Protein AF-A0A0K6GGF5-F1 (afdb_monomer)

Foldseek 3Di:
DFDWDDDPPKDFDDDKDFFAFQDPVNLLVVLVVCCVVPVPDDSVVSSVQFDRTFMKTQWIADPDPGDIAGAPQPQDPPDPPDRDQSQKDKDKGWDFPCPVPVVDDGDTDIFIFIFGFHIKTFTFRQADPVVPRHHTDTDITTGTDTDPPFGDDPVVDDTDDDPDDDDDD

Sequence (169 aa):
MNNWFIDPDTILRFPLLRGFPLNDCVRRRIASYFHTNFLNWTFHAWLNYIPEHAECWGKLRVPDGGDCIRSAAVVDHLSPYGKRDSSFVRYTLQKDANENHQNLKPRMVDEFGYGRFNFVIALSLPPSITFNIEEPELHILGHITEAKGTEGDAANDCLVYSIRPLGYP

Structure (mmCIF, N/CA/C/O backbone):
data_AF-A0A0K6GGF5-F1
#
_entry.id   AF-A0A0K6GGF5-F1
#
loop_
_atom_site.group_PDB
_atom_site.id
_atom_site.type_symbol
_atom_site.label_atom_id
_atom_site.label_alt_id
_atom_site.label_comp_id
_atom_site.label_asym_id
_atom_site.label_entity_id
_atom_site.label_seq_id
_atom_site.pdbx_PDB_ins_code
_atom_site.Cartn_x
_atom_site.Cartn_y
_atom_site.Cartn_z
_atom_site.occupancy
_atom_site.B_iso_or_equiv
_atom_site.auth_seq_id
_atom_site.auth_comp_id
_atom_site.auth_asym_id
_atom_site.auth_atom_id
_atom_site.pdbx_PDB_model_num
ATOM 1 N N . MET A 1 1 ? 9.214 10.191 5.907 1.00 29.64 1 MET A N 1
ATOM 2 C CA . MET A 1 1 ? 7.757 9.935 5.874 1.00 29.64 1 MET A CA 1
ATOM 3 C C . MET A 1 1 ? 7.464 9.074 4.656 1.00 29.64 1 MET A C 1
ATOM 5 O O . MET A 1 1 ? 8.100 9.296 3.640 1.00 29.64 1 MET A O 1
ATOM 9 N N . ASN A 1 2 ? 6.620 8.043 4.760 1.00 33.50 2 ASN A N 1
ATOM 10 C CA . ASN A 1 2 ? 6.366 7.114 3.648 1.00 33.50 2 ASN A CA 1
ATOM 11 C C . ASN A 1 2 ? 4.995 7.416 3.034 1.00 33.50 2 ASN A C 1
ATOM 13 O O . ASN A 1 2 ? 3.996 7.346 3.746 1.00 33.50 2 ASN A O 1
ATOM 17 N N . ASN A 1 3 ? 4.965 7.715 1.736 1.00 40.12 3 ASN A N 1
ATOM 18 C CA . ASN A 1 3 ? 3.783 8.229 1.047 1.00 40.12 3 ASN A CA 1
ATOM 19 C C . ASN A 1 3 ? 3.076 7.124 0.266 1.00 40.12 3 ASN A C 1
ATOM 21 O O . ASN A 1 3 ? 3.713 6.386 -0.484 1.00 40.12 3 ASN A O 1
ATOM 25 N N . TRP A 1 4 ? 1.763 7.029 0.456 1.00 45.25 4 TRP A N 1
ATOM 26 C CA . TRP A 1 4 ? 0.883 6.075 -0.208 1.00 45.25 4 TRP A CA 1
ATOM 27 C C . T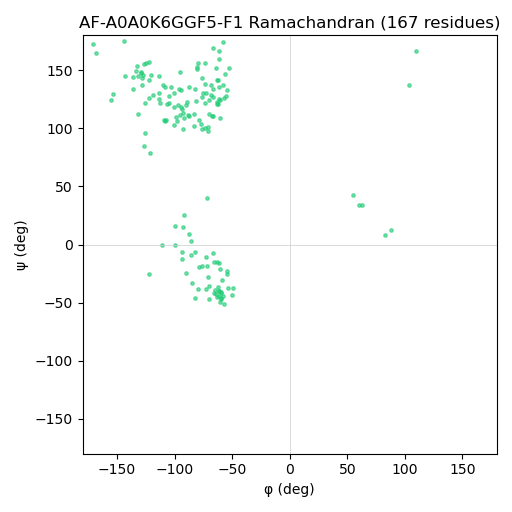RP A 1 4 ? -0.321 6.852 -0.733 1.00 45.25 4 TRP A C 1
ATOM 29 O O . TRP A 1 4 ? -1.097 7.370 0.064 1.00 45.25 4 TRP A O 1
ATOM 39 N N . PHE A 1 5 ? -0.456 6.970 -2.050 1.00 47.69 5 PHE A N 1
ATOM 40 C CA . PHE A 1 5 ? -1.643 7.544 -2.681 1.00 47.69 5 PHE A CA 1
ATOM 41 C C . PHE A 1 5 ? -1.792 6.956 -4.082 1.00 47.69 5 PHE A C 1
ATOM 43 O O . PHE A 1 5 ? -0.822 6.934 -4.842 1.00 47.69 5 PHE A O 1
ATOM 50 N N . ILE A 1 6 ? -2.981 6.450 -4.404 1.00 53.97 6 ILE A N 1
ATOM 51 C CA . ILE A 1 6 ? -3.374 6.069 -5.759 1.00 53.97 6 ILE A CA 1
ATOM 52 C C . ILE A 1 6 ? -4.798 6.592 -5.979 1.00 53.97 6 ILE A C 1
ATOM 54 O O . ILE A 1 6 ? -5.651 6.469 -5.105 1.00 53.97 6 ILE A O 1
ATOM 58 N N . ASP A 1 7 ? -5.004 7.216 -7.134 1.00 56.72 7 ASP A N 1
ATOM 59 C CA . ASP A 1 7 ? -6.264 7.798 -7.598 1.00 56.72 7 ASP A CA 1
ATOM 60 C C . ASP A 1 7 ? -7.364 6.714 -7.730 1.00 56.72 7 ASP A C 1
ATOM 62 O O . ASP A 1 7 ? -7.054 5.635 -8.251 1.00 56.72 7 ASP A O 1
ATOM 66 N N . PRO A 1 8 ? -8.617 6.944 -7.279 1.00 55.88 8 PRO A N 1
ATOM 67 C CA . PRO A 1 8 ? -9.726 5.992 -7.438 1.00 55.88 8 PRO A CA 1
ATOM 68 C C . PRO A 1 8 ? -9.977 5.541 -8.888 1.00 55.88 8 PRO A C 1
ATOM 70 O O . PRO A 1 8 ? -10.433 4.417 -9.092 1.00 55.88 8 PRO A O 1
ATOM 73 N N . ASP A 1 9 ? -9.611 6.344 -9.890 1.00 66.06 9 ASP A N 1
ATOM 74 C CA . ASP A 1 9 ? -9.781 6.013 -11.314 1.00 66.06 9 ASP A CA 1
ATOM 75 C C . ASP A 1 9 ? -8.601 5.219 -11.902 1.00 66.06 9 ASP A C 1
ATOM 77 O O . ASP A 1 9 ? -8.484 4.983 -13.112 1.00 66.06 9 ASP A O 1
ATOM 81 N N . THR A 1 10 ? -7.691 4.778 -11.042 1.00 73.94 10 THR A N 1
ATOM 82 C CA . THR A 1 10 ? -6.510 4.043 -11.459 1.00 73.94 10 THR A CA 1
ATOM 83 C C . THR A 1 10 ? -6.841 2.659 -12.005 1.00 73.94 10 THR A C 1
ATOM 85 O O . THR A 1 10 ? -7.439 1.811 -11.344 1.00 73.94 10 THR A O 1
ATOM 88 N N . ILE A 1 11 ? -6.320 2.361 -13.197 1.00 81.38 11 ILE A N 1
ATOM 89 C CA . ILE A 1 11 ? -6.528 1.072 -13.857 1.00 81.38 11 ILE A CA 1
ATOM 90 C C . ILE A 1 11 ? -5.351 0.138 -13.557 1.00 81.38 11 ILE A C 1
ATOM 92 O O . ILE A 1 11 ? -4.239 0.321 -14.065 1.00 81.38 11 ILE A O 1
ATOM 96 N N . LEU A 1 12 ? -5.605 -0.919 -12.784 1.00 84.94 12 LEU A N 1
ATOM 97 C CA . LEU A 1 12 ? -4.630 -1.977 -12.513 1.00 84.94 12 LEU A CA 1
ATOM 98 C C . LEU A 1 12 ? -4.430 -2.881 -13.739 1.00 84.94 12 LEU A C 1
ATOM 100 O O . LEU A 1 12 ? -5.371 -3.224 -14.459 1.00 84.94 12 LEU A O 1
ATOM 104 N N . ARG A 1 13 ? -3.176 -3.254 -14.021 1.00 84.31 13 ARG A N 1
ATOM 105 C CA . ARG A 1 13 ? -2.804 -4.038 -15.210 1.00 84.31 13 ARG A CA 1
ATOM 106 C C . ARG A 1 13 ? -1.861 -5.185 -14.851 1.00 84.31 13 ARG A C 1
ATOM 108 O O . ARG A 1 13 ? -1.033 -5.079 -13.951 1.00 84.31 13 ARG A O 1
ATOM 115 N N . PHE A 1 14 ? -1.952 -6.274 -15.618 1.00 83.00 14 PHE A N 1
ATOM 116 C CA . PHE A 1 14 ? -1.097 -7.452 -15.456 1.00 83.00 14 PHE A CA 1
ATOM 117 C C . PHE A 1 14 ? 0.408 -7.124 -15.550 1.00 83.00 14 PHE A C 1
ATOM 119 O O . PHE A 1 14 ? 0.815 -6.291 -16.377 1.00 83.00 14 PHE A O 1
ATOM 126 N N . PRO A 1 15 ? 1.260 -7.846 -14.801 1.00 85.81 15 PRO A N 1
ATOM 127 C CA . PRO A 1 15 ? 0.964 -9.093 -14.085 1.00 85.81 15 PRO A CA 1
ATOM 128 C C . PRO A 1 15 ? 0.252 -8.886 -12.740 1.00 85.81 15 PRO A C 1
ATOM 130 O O . PRO A 1 15 ? 0.423 -7.858 -12.093 1.00 85.81 15 PRO A O 1
ATOM 133 N N . LEU A 1 16 ? -0.544 -9.885 -12.356 1.00 87.69 16 LEU A N 1
ATOM 134 C CA . LEU A 1 16 ? -1.263 -9.972 -11.086 1.00 87.69 16 LEU A CA 1
ATOM 135 C C . LEU A 1 16 ? -0.761 -11.209 -10.340 1.00 87.69 16 LEU A C 1
ATOM 137 O O . LEU A 1 16 ? -0.778 -12.312 -10.888 1.00 87.69 16 LEU A O 1
ATOM 141 N N . LEU A 1 17 ? -0.375 -11.023 -9.083 1.00 86.75 17 LEU A N 1
ATOM 142 C CA . LEU A 1 17 ? -0.134 -12.090 -8.123 1.00 86.75 17 LEU A CA 1
ATOM 143 C C . LEU A 1 17 ? -1.274 -12.088 -7.104 1.00 86.75 17 LEU A C 1
ATOM 145 O O . LEU A 1 17 ? -1.371 -11.195 -6.261 1.00 86.75 17 LEU A O 1
ATOM 149 N N . ARG A 1 18 ? -2.151 -13.090 -7.200 1.00 86.88 18 ARG A N 1
ATOM 150 C CA . ARG A 1 18 ? -3.218 -13.315 -6.217 1.00 86.88 18 ARG A CA 1
ATOM 151 C C . ARG A 1 18 ? -2.636 -13.939 -4.953 1.00 86.88 18 ARG A C 1
ATOM 153 O O . ARG A 1 18 ? -1.747 -14.780 -5.048 1.00 86.88 18 ARG A O 1
ATOM 160 N N . GLY A 1 19 ? -3.160 -13.551 -3.792 1.00 86.31 19 GLY A N 1
ATOM 161 C CA . GLY A 1 19 ? -2.707 -14.089 -2.507 1.00 86.31 19 GLY A CA 1
ATOM 162 C C . GLY A 1 19 ? -1.244 -13.761 -2.204 1.00 86.31 19 GLY A C 1
ATOM 163 O O . GLY A 1 19 ? -0.536 -14.579 -1.628 1.00 86.31 19 GLY A O 1
ATOM 164 N N . PHE A 1 20 ? -0.768 -12.588 -2.625 1.00 87.12 20 PHE A N 1
ATOM 165 C CA . PHE A 1 20 ? 0.570 -12.116 -2.303 1.00 87.12 20 PHE A CA 1
ATOM 166 C C . PHE A 1 20 ? 0.701 -11.946 -0.779 1.00 87.12 20 PHE A C 1
ATOM 168 O O . PHE A 1 20 ? -0.075 -11.183 -0.194 1.00 87.12 20 PHE A O 1
ATOM 175 N N . PRO A 1 21 ? 1.653 -12.640 -0.126 1.00 88.12 21 PRO A N 1
ATOM 176 C CA . PRO A 1 21 ? 1.820 -12.556 1.316 1.00 88.12 21 PRO A CA 1
ATOM 177 C C . PRO A 1 21 ? 2.373 -11.185 1.703 1.00 88.12 21 PRO A C 1
ATOM 179 O O . PRO A 1 21 ? 3.435 -10.752 1.245 1.00 88.12 21 PRO A O 1
ATOM 182 N N . LEU A 1 22 ? 1.658 -10.500 2.586 1.00 86.31 22 LEU A N 1
ATOM 183 C CA . LEU A 1 22 ? 2.085 -9.239 3.162 1.00 86.31 22 LEU A CA 1
ATOM 184 C C . LEU A 1 22 ? 3.015 -9.528 4.336 1.00 86.31 22 LEU A C 1
ATOM 186 O O . LEU A 1 22 ? 2.577 -9.856 5.437 1.00 86.31 22 LEU A O 1
ATOM 190 N N . ASN A 1 23 ? 4.321 -9.385 4.106 1.00 85.88 23 ASN A N 1
ATOM 191 C CA . ASN A 1 23 ? 5.292 -9.493 5.191 1.00 85.88 23 ASN A CA 1
ATOM 192 C C . ASN A 1 23 ? 5.066 -8.409 6.266 1.00 85.88 23 ASN A C 1
ATOM 194 O O . ASN A 1 23 ? 4.481 -7.353 6.004 1.00 85.88 23 ASN A O 1
ATOM 198 N N . ASP A 1 24 ? 5.592 -8.645 7.468 1.00 84.50 24 ASP A N 1
ATOM 199 C CA . ASP A 1 24 ? 5.427 -7.749 8.618 1.00 84.50 24 ASP A CA 1
ATOM 200 C C . ASP A 1 24 ? 5.846 -6.305 8.334 1.00 84.50 24 ASP A C 1
ATOM 202 O O . ASP A 1 24 ? 5.199 -5.361 8.788 1.00 84.50 24 ASP A O 1
ATOM 206 N N . CYS A 1 25 ? 6.915 -6.104 7.561 1.00 84.31 25 CYS A N 1
ATOM 207 C CA . CYS A 1 25 ? 7.387 -4.770 7.201 1.00 84.31 25 CYS A CA 1
ATOM 208 C C . CYS A 1 25 ? 6.355 -4.013 6.354 1.00 84.31 25 CYS A C 1
ATOM 210 O O . CYS A 1 25 ? 6.127 -2.824 6.580 1.00 84.31 25 CYS A O 1
ATOM 212 N N . VAL A 1 26 ? 5.725 -4.687 5.391 1.00 84.25 26 VAL A N 1
ATOM 213 C CA . VAL A 1 26 ? 4.672 -4.118 4.544 1.00 84.25 26 VAL A CA 1
ATOM 214 C C . VAL A 1 26 ? 3.402 -3.891 5.361 1.00 84.25 26 VAL A C 1
ATOM 216 O O . VAL A 1 26 ? 2.877 -2.781 5.337 1.00 84.25 26 VAL A O 1
ATOM 219 N N . ARG A 1 27 ? 2.960 -4.872 6.160 1.00 89.50 27 ARG A N 1
ATOM 220 C CA . ARG A 1 27 ? 1.775 -4.733 7.026 1.00 89.50 27 ARG A CA 1
ATOM 221 C C . ARG A 1 27 ? 1.902 -3.572 8.003 1.00 89.50 27 ARG A C 1
ATOM 223 O O . ARG A 1 27 ? 0.977 -2.780 8.124 1.00 89.50 27 ARG A O 1
ATOM 230 N N . ARG A 1 28 ? 3.062 -3.410 8.648 1.00 87.19 28 ARG A N 1
ATOM 231 C CA . ARG A 1 28 ? 3.326 -2.266 9.537 1.00 87.19 28 ARG A CA 1
ATOM 232 C C 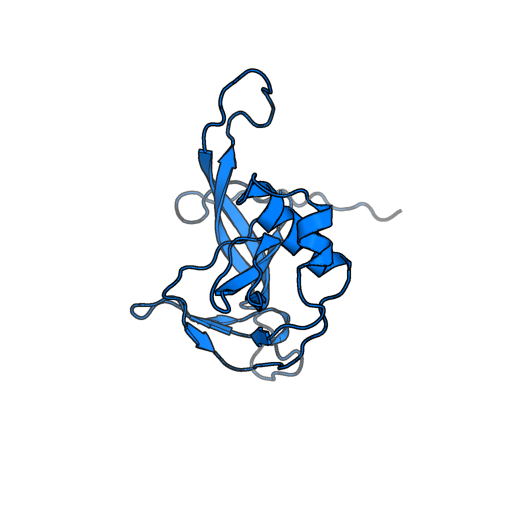. ARG A 1 28 ? 3.248 -0.940 8.791 1.00 87.19 28 ARG A C 1
ATOM 234 O O . ARG A 1 28 ? 2.687 0.006 9.322 1.00 87.19 28 ARG A O 1
ATOM 241 N N . ARG A 1 29 ? 3.755 -0.856 7.557 1.00 85.06 29 ARG A N 1
ATOM 242 C CA . ARG A 1 29 ? 3.637 0.374 6.755 1.00 85.06 29 ARG A CA 1
ATOM 243 C C . ARG A 1 29 ? 2.190 0.688 6.381 1.00 85.06 29 ARG A C 1
ATOM 245 O O . ARG A 1 29 ? 1.801 1.847 6.469 1.00 85.06 29 ARG A O 1
ATOM 252 N N . ILE A 1 30 ? 1.410 -0.325 6.006 1.00 88.06 30 ILE A N 1
ATOM 253 C CA . ILE A 1 30 ? -0.024 -0.180 5.724 1.00 88.06 30 ILE A CA 1
ATOM 254 C C . ILE A 1 30 ? -0.762 0.265 6.997 1.00 88.06 30 ILE A C 1
ATOM 256 O O . ILE A 1 30 ? -1.527 1.221 6.962 1.00 88.06 30 ILE A O 1
ATOM 260 N N . ALA A 1 31 ? -0.467 -0.345 8.148 1.00 89.62 31 ALA A N 1
ATOM 261 C CA . ALA A 1 31 ? -1.043 0.048 9.434 1.00 89.62 31 ALA A CA 1
ATOM 262 C C . ALA A 1 31 ? -0.692 1.492 9.815 1.00 89.62 31 ALA A C 1
ATOM 264 O O . ALA A 1 31 ? -1.550 2.220 10.305 1.00 89.62 31 ALA A O 1
ATOM 265 N N . SER A 1 32 ? 0.546 1.932 9.561 1.00 84.75 32 SER A N 1
ATOM 266 C CA . SER A 1 32 ? 0.936 3.333 9.746 1.00 84.75 32 SER A CA 1
ATOM 267 C C . SER A 1 32 ? 0.127 4.264 8.847 1.00 84.75 32 SER A C 1
ATOM 269 O O . SER A 1 32 ? -0.361 5.275 9.335 1.00 84.75 32 SER A O 1
ATOM 271 N N . TYR A 1 33 ? -0.058 3.910 7.571 1.00 85.44 33 TYR A N 1
ATOM 272 C CA . TYR A 1 33 ? -0.889 4.686 6.650 1.00 85.44 33 TYR A CA 1
ATOM 273 C C . TYR A 1 33 ? -2.320 4.841 7.181 1.00 85.44 33 TYR A C 1
ATOM 275 O O . TYR A 1 33 ? -2.806 5.966 7.300 1.00 85.44 33 TYR A O 1
ATOM 283 N N . PHE A 1 34 ? -2.973 3.742 7.566 1.00 87.56 34 PHE A N 1
ATOM 284 C CA . PHE A 1 34 ? -4.335 3.806 8.088 1.00 87.56 34 PHE A CA 1
ATOM 285 C C . PHE A 1 34 ? -4.424 4.566 9.411 1.00 87.56 34 PHE A C 1
ATOM 287 O O . PHE A 1 34 ? -5.338 5.357 9.599 1.00 87.56 34 PHE A O 1
ATOM 294 N N . HIS A 1 35 ? -3.459 4.395 10.314 1.00 87.12 35 HIS A N 1
ATOM 295 C CA . HIS A 1 35 ? -3.438 5.131 11.575 1.00 87.12 35 HIS A CA 1
ATOM 296 C C . HIS A 1 35 ? -3.312 6.650 11.370 1.00 87.12 35 HIS A C 1
ATOM 298 O O . HIS A 1 35 ? -3.936 7.416 12.097 1.00 87.12 35 HIS A O 1
ATOM 304 N N . THR A 1 36 ? -2.539 7.088 10.371 1.00 80.38 36 THR A N 1
ATOM 305 C CA . THR A 1 36 ? -2.384 8.511 10.039 1.00 80.38 36 THR A CA 1
ATOM 306 C C . THR A 1 36 ? -3.625 9.100 9.367 1.00 80.38 36 THR A C 1
ATOM 308 O O . THR A 1 36 ? -3.977 10.238 9.659 1.00 80.38 36 THR A O 1
ATOM 311 N N . ASN A 1 37 ? -4.294 8.349 8.487 1.00 81.44 37 ASN A N 1
ATOM 312 C CA . ASN A 1 37 ? -5.438 8.856 7.716 1.00 81.44 37 ASN A CA 1
ATOM 313 C C . ASN A 1 37 ? -6.790 8.646 8.421 1.00 81.44 37 ASN A C 1
ATOM 315 O O . ASN A 1 37 ? -7.730 9.401 8.191 1.00 81.44 37 ASN A O 1
ATOM 319 N N . PHE A 1 38 ? -6.882 7.662 9.318 1.00 83.69 38 PHE A N 1
ATOM 320 C CA . PHE A 1 38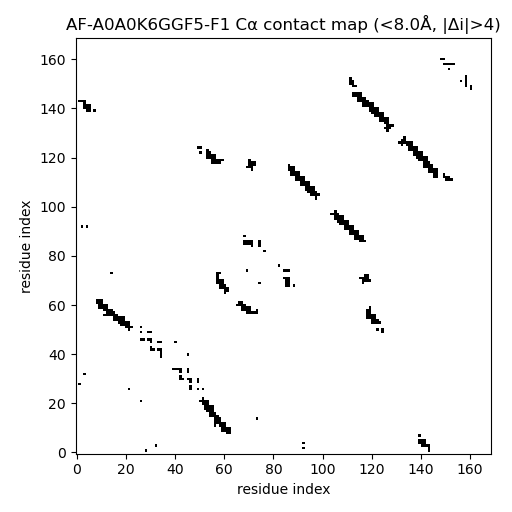 ? -8.092 7.296 10.053 1.00 83.69 38 PHE A CA 1
ATOM 321 C C . PHE A 1 38 ? -7.800 7.284 11.556 1.00 83.69 38 PHE A C 1
ATOM 323 O O . PHE A 1 38 ? -7.514 6.247 12.165 1.00 83.69 38 PHE A O 1
ATOM 330 N N . LEU A 1 39 ? -7.896 8.470 12.159 1.00 80.62 39 LEU A N 1
ATOM 331 C CA . LEU A 1 39 ? -7.493 8.751 13.545 1.00 80.62 39 LEU A CA 1
ATOM 332 C C . LEU A 1 39 ? -8.346 8.043 14.615 1.00 80.62 39 LEU A C 1
ATOM 334 O O . LEU A 1 39 ? -8.012 8.088 15.798 1.00 80.62 39 LEU A O 1
ATOM 338 N N . ASN A 1 40 ? -9.428 7.374 14.216 1.00 88.75 40 ASN A N 1
ATOM 339 C CA . ASN A 1 40 ? -10.362 6.706 15.124 1.00 88.75 40 ASN A CA 1
ATOM 340 C C . ASN A 1 40 ? -9.765 5.441 15.76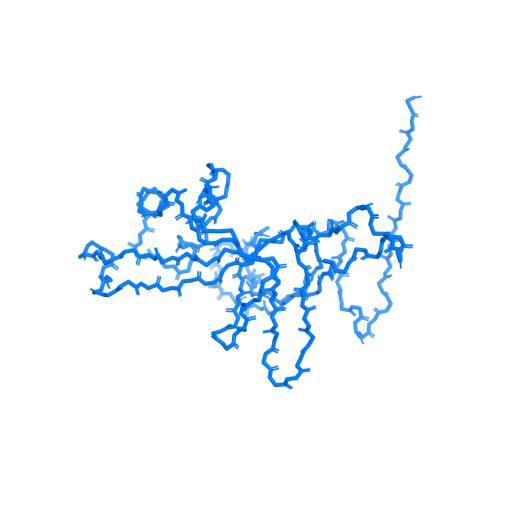2 1.00 88.75 40 ASN A C 1
ATOM 342 O O . ASN A 1 40 ? -10.269 4.977 16.784 1.00 88.75 40 ASN A O 1
ATOM 346 N N . TRP A 1 41 ? -8.697 4.884 15.179 1.00 90.56 41 TRP A N 1
ATOM 347 C CA . TRP A 1 41 ? -8.125 3.602 15.591 1.00 90.56 41 TRP A CA 1
ATOM 348 C C . TRP A 1 41 ? -6.617 3.674 15.820 1.00 90.56 41 TRP A C 1
ATOM 350 O O . TRP A 1 41 ? -5.877 4.410 15.162 1.00 90.56 41 TRP A O 1
ATOM 360 N N . THR A 1 42 ? -6.141 2.860 16.763 1.00 92.56 42 THR A N 1
ATOM 361 C CA . THR A 1 42 ? -4.711 2.755 17.067 1.00 92.56 42 THR A CA 1
ATOM 362 C C . THR A 1 42 ? -3.968 1.996 15.970 1.00 92.56 42 THR A C 1
ATOM 364 O O . THR A 1 42 ? -4.529 1.141 15.283 1.00 92.56 42 THR A O 1
ATOM 367 N N . PHE A 1 43 ? -2.661 2.241 15.861 1.00 90.44 43 PHE A N 1
ATOM 368 C CA . PHE A 1 43 ? -1.772 1.477 14.984 1.00 90.44 43 PHE A CA 1
ATOM 369 C C . PHE A 1 43 ? -1.913 -0.046 15.159 1.00 90.44 43 PHE A C 1
ATOM 371 O O . PHE A 1 43 ? -1.969 -0.783 14.178 1.00 90.44 43 PHE A O 1
ATOM 378 N N . HIS A 1 44 ? -1.994 -0.525 16.404 1.00 94.94 44 HIS A N 1
ATOM 379 C CA . HIS A 1 44 ? -2.107 -1.955 16.696 1.00 94.94 44 HIS A CA 1
ATOM 380 C C . HIS A 1 44 ? -3.464 -2.536 16.291 1.00 94.94 44 HIS A C 1
ATOM 382 O O . HIS A 1 44 ? -3.510 -3.669 15.817 1.00 94.94 44 HIS A O 1
ATOM 388 N N . ALA A 1 45 ? -4.548 -1.765 16.431 1.00 95.00 45 ALA A N 1
ATOM 389 C CA . ALA A 1 45 ? -5.859 -2.174 15.937 1.00 95.00 45 ALA A CA 1
ATOM 390 C C . ALA A 1 45 ? -5.816 -2.376 14.416 1.00 95.00 45 ALA A C 1
ATOM 392 O O . ALA A 1 45 ? -6.180 -3.448 13.936 1.00 95.00 45 ALA A O 1
ATOM 393 N N . TRP A 1 46 ? -5.271 -1.404 13.676 1.00 93.94 46 TRP A N 1
ATOM 394 C CA . TRP A 1 46 ? -5.084 -1.524 12.229 1.00 93.94 46 TRP A CA 1
ATOM 395 C C . TRP A 1 46 ? -4.189 -2.703 11.845 1.00 93.94 46 TRP A C 1
ATOM 397 O O . TRP A 1 46 ? -4.547 -3.479 10.966 1.00 93.94 46 TRP A O 1
ATOM 407 N N . LEU A 1 47 ? -3.052 -2.886 12.520 1.00 93.88 47 LEU A N 1
ATOM 408 C CA . LEU A 1 47 ? -2.120 -3.974 12.217 1.00 93.88 47 LEU A CA 1
ATOM 409 C C . LEU A 1 47 ? -2.765 -5.361 12.356 1.00 93.88 47 LEU A C 1
ATOM 411 O O . LEU A 1 47 ? -2.535 -6.226 11.510 1.00 93.88 47 LEU A O 1
ATOM 415 N N . ASN A 1 48 ? -3.577 -5.555 13.398 1.00 94.69 48 ASN A N 1
ATOM 416 C CA . ASN A 1 48 ? -4.309 -6.801 13.631 1.00 94.69 48 ASN A CA 1
ATOM 417 C C . ASN A 1 48 ? -5.446 -7.012 12.627 1.00 94.69 48 ASN A C 1
ATOM 419 O O . ASN A 1 48 ? -5.816 -8.150 12.358 1.00 94.69 48 ASN A O 1
ATOM 423 N N . TYR A 1 49 ? -5.999 -5.924 12.097 1.00 95.00 49 TYR A N 1
ATOM 424 C CA . TYR A 1 49 ? -7.120 -5.964 11.172 1.00 95.00 49 TYR A CA 1
ATOM 425 C C . TYR A 1 49 ? -6.709 -6.183 9.713 1.00 95.00 49 TYR A C 1
ATOM 427 O O . TYR A 1 49 ? -7.429 -6.829 8.955 1.00 95.00 49 TYR A O 1
ATOM 435 N N . ILE A 1 50 ? -5.544 -5.666 9.317 1.00 92.75 50 ILE A N 1
ATOM 436 C CA . ILE A 1 50 ? -5.025 -5.806 7.955 1.00 92.75 50 ILE A CA 1
ATOM 437 C C . ILE A 1 50 ? -4.811 -7.294 7.623 1.00 92.75 50 ILE A C 1
ATOM 439 O O . ILE A 1 50 ? -4.056 -7.961 8.343 1.00 92.75 50 ILE A O 1
ATOM 443 N N . PRO A 1 51 ? -5.398 -7.795 6.516 1.00 93.56 51 PRO A N 1
ATOM 444 C CA . PRO A 1 51 ? -5.198 -9.160 6.042 1.00 93.56 51 PRO A CA 1
ATOM 445 C C . PRO A 1 51 ? -3.725 -9.542 5.873 1.00 93.56 51 PRO A C 1
ATOM 447 O O . PRO A 1 51 ? -2.871 -8.714 5.561 1.00 93.56 51 PRO A O 1
ATOM 450 N N . GLU A 1 52 ? -3.422 -10.830 6.011 1.00 93.62 52 GLU A N 1
ATOM 451 C CA . GLU A 1 52 ? -2.069 -11.357 5.770 1.00 93.62 52 GLU A CA 1
ATOM 452 C C . GLU A 1 52 ? -1.731 -11.481 4.282 1.00 93.62 52 GLU A C 1
ATOM 454 O O . GLU A 1 52 ? -0.561 -11.561 3.915 1.00 93.62 52 GLU A O 1
ATOM 459 N N . HIS A 1 53 ? -2.747 -11.490 3.419 1.00 93.25 53 HIS A N 1
ATOM 460 C CA . HIS A 1 53 ? -2.604 -11.662 1.980 1.00 93.25 53 HIS A CA 1
ATOM 461 C C . HIS A 1 53 ? -3.406 -10.594 1.242 1.00 93.25 53 HIS A C 1
ATOM 463 O O . HIS A 1 53 ? -4.491 -10.212 1.676 1.00 93.25 53 HIS A O 1
ATOM 469 N N . ALA A 1 54 ? -2.884 -10.142 0.108 1.00 92.62 54 ALA A N 1
ATOM 470 C CA . ALA A 1 54 ? -3.552 -9.187 -0.769 1.00 92.62 54 ALA A CA 1
ATOM 471 C C . ALA A 1 54 ? -3.254 -9.496 -2.239 1.00 92.62 54 ALA A C 1
ATOM 473 O O . ALA A 1 54 ? -2.464 -10.386 -2.558 1.00 92.62 54 ALA A O 1
ATOM 474 N N . GLU A 1 55 ? -3.881 -8.772 -3.158 1.00 91.75 55 GLU A N 1
ATOM 475 C CA . GLU A 1 55 ? -3.471 -8.822 -4.556 1.00 91.75 55 GLU A CA 1
ATOM 476 C C . GLU A 1 55 ? -2.287 -7.886 -4.785 1.00 91.75 55 GLU A C 1
ATOM 478 O O . GLU A 1 55 ? -2.294 -6.736 -4.345 1.00 91.75 55 GLU A O 1
ATOM 483 N N . CYS A 1 56 ? -1.269 -8.368 -5.495 1.00 89.19 56 CYS A N 1
ATOM 484 C CA . CYS A 1 56 ? -0.123 -7.563 -5.892 1.00 89.19 56 CYS A CA 1
ATOM 485 C C . CYS A 1 56 ? -0.115 -7.385 -7.409 1.00 89.19 56 CYS A C 1
ATOM 487 O O . CYS A 1 56 ? -0.088 -8.355 -8.171 1.00 89.19 56 CYS A O 1
ATOM 489 N N . TRP A 1 57 ? -0.148 -6.130 -7.837 1.00 88.38 57 TRP A N 1
ATOM 490 C CA . TRP A 1 57 ? -0.222 -5.731 -9.228 1.00 88.38 57 TRP A CA 1
ATOM 491 C C . TRP A 1 57 ? 1.092 -5.104 -9.667 1.00 88.38 57 TRP A C 1
ATOM 493 O O . TRP A 1 57 ? 1.722 -4.301 -8.974 1.00 88.38 57 TRP A O 1
ATOM 503 N N . GLY A 1 58 ? 1.509 -5.500 -10.859 1.00 83.50 58 GLY A N 1
ATOM 504 C CA . GLY A 1 58 ? 2.794 -5.137 -11.416 1.00 83.50 58 GLY A CA 1
ATOM 505 C C . GLY A 1 58 ? 2.785 -3.891 -12.302 1.00 83.50 58 GLY A C 1
ATOM 506 O O . GLY A 1 58 ? 3.840 -3.373 -12.675 1.00 83.50 58 GLY A O 1
ATOM 507 N N . LYS A 1 59 ? 1.598 -3.420 -12.690 1.00 86.25 59 LYS A N 1
ATOM 508 C CA . LYS A 1 59 ? 1.433 -2.241 -13.537 1.00 86.25 59 LYS A CA 1
ATOM 509 C C . LYS A 1 59 ? 0.216 -1.437 -13.120 1.00 86.25 59 LYS A C 1
ATOM 511 O O . LYS A 1 59 ? -0.824 -1.987 -12.759 1.00 86.25 59 LYS A O 1
ATOM 516 N N . LEU A 1 60 ? 0.365 -0.132 -13.259 1.00 84.25 60 LEU A N 1
ATOM 517 C CA . LEU A 1 60 ? -0.635 0.866 -12.941 1.00 84.25 60 LEU A CA 1
ATOM 518 C C . LEU A 1 60 ? -0.799 1.781 -14.150 1.00 84.25 60 LEU A C 1
ATOM 520 O O . LEU A 1 60 ? 0.189 2.123 -14.798 1.00 84.25 60 LEU A O 1
ATOM 524 N N . ARG A 1 61 ? -2.027 2.141 -14.505 1.00 81.88 61 ARG A N 1
ATOM 525 C CA . ARG A 1 61 ? -2.296 3.102 -15.574 1.00 81.88 61 ARG A CA 1
ATOM 526 C C . ARG A 1 61 ? -3.114 4.253 -15.014 1.00 81.88 61 ARG A C 1
ATOM 528 O O . ARG A 1 61 ? -4.179 4.020 -14.448 1.00 81.88 61 ARG A O 1
ATOM 535 N N . VAL A 1 62 ? -2.600 5.460 -15.220 1.00 75.44 62 VAL A N 1
ATOM 536 C CA . VAL A 1 62 ? -3.329 6.701 -14.960 1.00 75.44 62 VAL A CA 1
ATOM 537 C C . VAL A 1 62 ? -4.468 6.806 -15.992 1.00 75.44 62 VAL A C 1
ATOM 539 O O . VAL A 1 62 ? -4.244 6.447 -17.159 1.00 75.44 62 VAL A O 1
ATOM 542 N N . PRO A 1 63 ? -5.689 7.205 -15.593 1.00 70.06 63 PRO A N 1
ATOM 543 C CA . PRO A 1 63 ? -6.824 7.366 -16.508 1.00 70.06 63 PRO A CA 1
ATOM 544 C C . PRO A 1 63 ? -6.551 8.366 -17.656 1.00 70.06 63 PRO A C 1
ATOM 546 O O . PRO A 1 63 ? -5.485 8.972 -17.753 1.00 70.06 63 PRO A O 1
ATOM 549 N N . ASP A 1 64 ? -7.496 8.467 -18.598 1.00 73.31 64 ASP A N 1
ATOM 550 C CA . ASP A 1 64 ? -7.507 9.460 -19.694 1.00 73.31 64 ASP A CA 1
ATOM 551 C C . ASP A 1 64 ? -6.320 9.443 -20.664 1.00 73.31 64 ASP A C 1
ATOM 553 O O . ASP A 1 64 ? -5.899 10.456 -21.218 1.00 73.31 64 ASP A O 1
ATOM 557 N N . GLY A 1 65 ? -5.788 8.251 -20.932 1.00 60.66 65 GLY A N 1
ATOM 558 C CA . GLY A 1 65 ? -4.676 8.107 -21.875 1.00 60.66 65 GLY A CA 1
ATOM 559 C C . GLY A 1 65 ? -3.307 8.393 -21.261 1.00 60.66 65 GLY A C 1
ATOM 560 O O . GLY A 1 65 ? -2.326 8.383 -21.998 1.00 60.66 65 GLY A O 1
ATOM 561 N N . GLY A 1 66 ? -3.240 8.565 -19.937 1.00 67.06 66 GLY A N 1
ATOM 562 C CA . GLY A 1 66 ? -1.991 8.682 -19.198 1.00 67.06 66 GLY A CA 1
ATOM 563 C C . GLY A 1 66 ? -1.087 7.448 -19.298 1.00 67.06 66 GLY A C 1
ATOM 564 O O . GLY A 1 66 ? -1.488 6.359 -19.740 1.00 67.06 66 GLY A O 1
ATOM 565 N N . ASP A 1 67 ? 0.161 7.639 -18.871 1.00 71.56 67 ASP A N 1
ATOM 566 C CA . ASP A 1 67 ? 1.214 6.632 -18.958 1.00 71.56 67 ASP A CA 1
ATOM 567 C C . ASP A 1 67 ? 0.926 5.388 -18.105 1.00 71.56 67 ASP A C 1
ATOM 569 O O . ASP A 1 67 ? 0.258 5.414 -17.065 1.00 71.56 67 ASP A O 1
ATOM 573 N N . CYS A 1 68 ? 1.471 4.255 -18.559 1.00 77.25 68 CYS A N 1
ATOM 574 C CA . CYS A 1 68 ? 1.485 3.025 -17.781 1.00 77.25 68 CYS A CA 1
ATOM 575 C C . CYS A 1 68 ? 2.782 2.941 -16.975 1.00 77.25 68 CYS A C 1
ATOM 577 O O . CYS A 1 68 ? 3.866 2.742 -17.527 1.00 77.25 68 CYS A O 1
ATOM 579 N N . ILE A 1 69 ? 2.647 3.028 -15.658 1.00 80.50 69 ILE A N 1
ATOM 580 C CA . ILE A 1 69 ? 3.734 2.875 -14.704 1.00 80.50 69 ILE A CA 1
ATOM 581 C C . ILE A 1 69 ? 3.977 1.380 -14.491 1.00 80.50 69 ILE A C 1
ATOM 583 O O . ILE A 1 69 ? 3.074 0.624 -14.118 1.00 80.50 69 ILE A O 1
ATOM 587 N N . ARG A 1 70 ? 5.213 0.939 -14.734 1.00 84.44 70 ARG A N 1
ATOM 588 C CA . ARG A 1 70 ? 5.649 -0.437 -14.463 1.00 84.44 70 ARG A CA 1
ATOM 589 C C . ARG A 1 70 ? 6.330 -0.487 -13.111 1.00 84.44 70 ARG A C 1
ATOM 591 O O . ARG A 1 70 ? 7.178 0.348 -12.824 1.00 84.44 70 ARG A O 1
ATOM 598 N N . SER A 1 71 ? 5.989 -1.476 -12.299 1.00 83.25 71 SER A N 1
ATOM 599 C CA . SER A 1 71 ? 6.663 -1.668 -11.027 1.00 83.25 71 SER A CA 1
ATOM 600 C C . SER A 1 71 ? 8.002 -2.388 -11.201 1.00 83.25 71 SER A C 1
ATOM 602 O O . SER A 1 71 ? 8.188 -3.172 -12.137 1.00 83.25 71 SER A O 1
ATOM 604 N N . ALA A 1 72 ? 8.935 -2.146 -10.280 1.00 80.94 72 ALA A N 1
ATOM 605 C CA . ALA A 1 72 ? 10.245 -2.791 -10.265 1.00 80.94 72 ALA A CA 1
ATOM 606 C C . ALA A 1 72 ? 10.127 -4.323 -10.179 1.00 80.94 72 ALA A C 1
ATOM 608 O O . ALA A 1 72 ? 10.948 -5.035 -10.747 1.00 80.94 72 ALA A O 1
ATOM 609 N N . ALA A 1 73 ? 9.075 -4.834 -9.527 1.00 73.56 73 ALA A N 1
ATOM 610 C CA . ALA A 1 73 ? 8.798 -6.268 -9.426 1.00 73.56 73 ALA A CA 1
ATOM 611 C C . ALA A 1 73 ? 8.517 -6.956 -10.781 1.00 73.56 73 ALA A C 1
ATOM 613 O O . ALA A 1 73 ? 8.535 -8.181 -10.851 1.00 73.56 73 ALA A O 1
ATOM 614 N N . VAL A 1 74 ? 8.253 -6.194 -11.850 1.00 70.31 74 VAL A N 1
ATOM 615 C CA . VAL A 1 74 ? 7.950 -6.707 -13.204 1.00 70.31 74 VAL A CA 1
ATOM 616 C C . VAL A 1 74 ? 9.068 -6.416 -14.201 1.00 70.31 74 VAL A C 1
ATOM 618 O O . VAL A 1 74 ? 8.960 -6.761 -15.378 1.00 70.31 74 VAL A O 1
ATOM 621 N N . VAL A 1 75 ? 10.142 -5.750 -13.776 1.00 65.81 75 VAL A N 1
ATOM 622 C CA . VAL A 1 75 ? 11.257 -5.449 -14.672 1.00 65.81 75 VAL A CA 1
ATOM 623 C C . VAL A 1 75 ? 11.940 -6.763 -15.051 1.00 65.81 75 VAL A C 1
ATOM 625 O O . VAL A 1 75 ? 12.573 -7.415 -14.226 1.00 65.81 75 VAL A O 1
ATOM 628 N N . ASP A 1 76 ? 11.795 -7.161 -16.315 1.00 64.19 76 ASP A N 1
ATOM 629 C CA . ASP A 1 76 ? 12.459 -8.342 -16.858 1.00 64.19 76 ASP A CA 1
ATOM 630 C C . ASP A 1 76 ? 13.963 -8.071 -16.996 1.00 64.19 76 ASP A C 1
ATOM 632 O O . ASP A 1 76 ? 14.423 -7.413 -17.934 1.00 64.19 76 ASP A O 1
ATOM 636 N N . HIS A 1 77 ? 14.734 -8.585 -16.038 1.00 59.94 77 HIS A N 1
ATOM 637 C CA . HIS A 1 77 ? 16.191 -8.471 -16.015 1.00 59.94 77 HIS A CA 1
ATOM 638 C C . HIS A 1 77 ? 16.882 -9.214 -17.169 1.00 59.94 77 HIS A C 1
ATOM 640 O O . HIS A 1 77 ? 18.061 -8.964 -17.423 1.00 59.94 77 HIS A O 1
ATOM 646 N N . LEU A 1 78 ? 16.166 -10.105 -17.861 1.00 60.28 78 LEU A N 1
ATOM 647 C CA . LEU A 1 78 ? 16.672 -10.913 -18.969 1.00 60.28 78 LEU A CA 1
ATOM 648 C C . LEU A 1 78 ? 16.281 -10.346 -20.342 1.00 60.28 78 LEU A C 1
ATOM 650 O O . LEU A 1 78 ? 16.678 -10.908 -21.362 1.00 60.28 78 LEU A O 1
ATOM 654 N N . SER A 1 79 ? 15.543 -9.229 -20.389 1.00 59.47 79 SER A N 1
ATOM 655 C CA . SER A 1 79 ? 15.068 -8.652 -21.646 1.00 59.47 79 SER A CA 1
ATOM 656 C C . SER A 1 79 ? 16.232 -8.252 -22.574 1.00 59.47 79 SER A C 1
ATOM 658 O O . SER A 1 79 ? 17.074 -7.426 -22.198 1.00 59.47 79 SER A O 1
ATOM 660 N N . PRO A 1 80 ? 16.261 -8.759 -23.824 1.00 52.66 80 PRO A N 1
ATOM 661 C CA . PRO A 1 80 ? 17.302 -8.437 -24.800 1.00 52.66 80 PRO A CA 1
ATOM 662 C C . PRO A 1 80 ? 17.185 -7.010 -25.369 1.00 52.66 80 PRO A C 1
ATOM 664 O O . PRO A 1 80 ? 18.119 -6.529 -26.003 1.00 52.66 80 PRO A O 1
ATOM 667 N N . TYR A 1 81 ? 16.073 -6.306 -25.117 1.00 52.59 81 TYR A N 1
ATOM 668 C CA . TYR A 1 81 ? 15.781 -4.969 -25.664 1.00 52.59 81 TYR A CA 1
ATOM 669 C C . TYR A 1 81 ? 16.222 -3.799 -24.768 1.00 52.59 81 TYR A C 1
ATOM 671 O O . TYR A 1 81 ? 15.839 -2.650 -24.991 1.00 52.59 81 TYR A O 1
ATOM 679 N N . GLY A 1 82 ? 17.076 -4.066 -23.781 1.00 51.28 82 GLY A N 1
ATOM 680 C CA . GLY A 1 82 ? 17.688 -3.039 -22.947 1.00 51.28 82 GLY A CA 1
ATOM 681 C C . GLY A 1 82 ? 17.058 -2.933 -21.561 1.00 51.28 82 GLY A C 1
ATOM 682 O O . GLY A 1 82 ? 15.844 -2.943 -21.377 1.00 51.28 82 GLY A O 1
ATOM 683 N N . LYS A 1 83 ? 17.948 -2.791 -20.577 1.00 60.78 83 LYS A N 1
ATOM 684 C CA . LYS A 1 83 ? 17.730 -2.754 -19.123 1.00 60.78 83 LYS A CA 1
ATOM 685 C C . LYS A 1 83 ? 17.061 -1.456 -18.642 1.00 60.78 83 LYS A C 1
ATOM 687 O O . LYS A 1 83 ? 17.499 -0.871 -17.654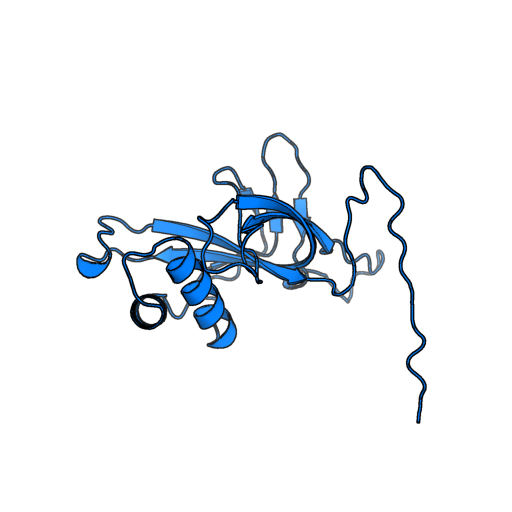 1.00 60.78 83 LYS A O 1
ATOM 692 N N . ARG A 1 84 ? 16.084 -0.917 -19.378 1.00 63.12 84 ARG A N 1
ATOM 693 C CA . ARG A 1 84 ? 15.438 0.342 -18.984 1.00 63.12 84 ARG A CA 1
ATOM 694 C C . ARG A 1 84 ? 14.469 0.072 -17.841 1.00 63.12 84 ARG A C 1
ATOM 696 O O . ARG A 1 84 ? 13.355 -0.397 -18.056 1.00 63.12 84 ARG A O 1
ATOM 703 N N . ASP A 1 85 ? 14.927 0.369 -16.632 1.00 72.19 85 ASP A N 1
ATOM 704 C CA . ASP A 1 85 ? 14.092 0.398 -15.439 1.00 72.19 85 ASP A CA 1
ATOM 705 C C . ASP A 1 85 ? 13.161 1.620 -15.503 1.00 72.19 85 ASP A C 1
ATOM 707 O O . ASP A 1 85 ? 13.557 2.744 -15.203 1.00 72.19 85 ASP A O 1
ATOM 711 N N . SER A 1 86 ? 11.921 1.398 -15.942 1.00 74.75 86 SER A N 1
ATOM 712 C CA . SER A 1 86 ? 10.873 2.422 -16.014 1.00 74.75 86 SER A CA 1
ATOM 713 C C . SER A 1 86 ? 10.020 2.478 -14.739 1.00 74.75 86 SER A C 1
ATOM 715 O O . SER A 1 86 ? 8.842 2.825 -14.815 1.00 74.75 86 SER A O 1
ATOM 717 N N . SER A 1 87 ? 10.570 2.052 -13.597 1.00 81.75 87 SER A N 1
ATOM 718 C CA . SER A 1 87 ? 9.864 2.065 -12.311 1.00 81.75 87 SER A CA 1
ATOM 719 C C . SER A 1 87 ? 10.111 3.320 -11.481 1.00 81.75 87 SER A C 1
ATOM 721 O O . SER A 1 87 ? 9.471 3.502 -10.450 1.00 81.75 87 SER A O 1
ATOM 723 N N . PHE A 1 88 ? 11.006 4.214 -11.903 1.00 84.62 88 PHE A N 1
ATOM 724 C CA . PHE A 1 88 ? 11.190 5.494 -11.225 1.00 84.62 88 PHE A CA 1
ATOM 725 C C . PHE A 1 88 ? 10.060 6.458 -11.577 1.00 84.62 88 PHE A C 1
ATOM 727 O O . PHE A 1 88 ? 9.774 6.695 -12.748 1.00 84.62 88 PHE A O 1
ATOM 734 N N . VAL A 1 89 ? 9.428 7.008 -10.544 1.00 81.88 89 VAL A N 1
ATOM 735 C CA . VAL A 1 89 ? 8.269 7.893 -10.651 1.00 81.88 89 VAL A CA 1
ATOM 736 C C . VAL A 1 89 ? 8.494 9.170 -9.850 1.00 81.88 89 VAL A C 1
ATOM 738 O O . VAL A 1 89 ? 9.138 9.152 -8.797 1.00 81.88 89 VAL A O 1
ATOM 741 N N . ARG A 1 90 ? 7.924 10.269 -10.347 1.00 83.81 90 ARG A N 1
ATOM 742 C CA . ARG A 1 90 ? 7.625 11.465 -9.557 1.00 83.81 90 ARG A CA 1
ATOM 743 C C . ARG A 1 90 ? 6.241 11.279 -8.947 1.00 83.81 90 ARG A C 1
ATOM 745 O O . ARG A 1 90 ? 5.324 10.863 -9.650 1.00 83.81 90 ARG A O 1
ATOM 752 N N . TYR A 1 91 ? 6.085 11.599 -7.674 1.00 78.12 91 TYR A N 1
ATOM 753 C CA . TYR A 1 91 ? 4.797 11.580 -6.992 1.00 78.12 91 TYR A CA 1
ATOM 754 C C . TYR A 1 91 ? 4.601 12.873 -6.204 1.00 78.12 91 TYR A C 1
ATOM 756 O O . TYR A 1 91 ? 5.568 13.509 -5.786 1.00 78.12 91 TYR A O 1
ATOM 764 N N . THR A 1 92 ? 3.343 13.249 -6.002 1.00 80.69 92 THR A N 1
ATOM 765 C CA . THR A 1 92 ? 2.956 14.349 -5.115 1.00 80.69 92 THR A CA 1
ATOM 766 C C . THR A 1 92 ? 2.421 13.750 -3.822 1.00 80.69 92 THR A C 1
ATOM 768 O O . THR A 1 92 ? 1.667 12.778 -3.853 1.00 80.69 92 THR A O 1
ATOM 771 N N . LEU A 1 93 ? 2.833 14.301 -2.688 1.00 77.25 93 LEU A N 1
ATOM 772 C CA . LEU A 1 93 ? 2.359 13.925 -1.361 1.00 77.25 93 LEU A CA 1
ATOM 773 C C . LEU A 1 93 ? 1.865 15.167 -0.619 1.00 77.25 93 LEU A C 1
ATOM 775 O O . LEU A 1 93 ? 2.340 16.267 -0.879 1.00 77.25 93 LEU A O 1
ATOM 779 N N . GLN A 1 94 ? 0.969 14.984 0.345 1.00 79.06 94 GLN A N 1
ATOM 780 C CA . GLN A 1 94 ? 0.645 16.036 1.299 1.00 79.06 94 GLN A CA 1
ATOM 781 C C . GLN A 1 94 ? 1.444 15.828 2.577 1.00 79.06 94 GLN A C 1
ATOM 783 O O . GLN A 1 94 ? 1.309 14.801 3.244 1.00 79.06 94 GLN A O 1
ATOM 788 N N . LYS A 1 95 ? 2.264 16.816 2.925 1.00 78.50 95 LYS A N 1
ATOM 789 C CA . LYS A 1 95 ? 3.030 16.840 4.170 1.00 78.50 95 LYS A CA 1
ATOM 790 C C . LYS A 1 95 ? 2.546 17.966 5.060 1.00 78.50 95 LYS A C 1
ATOM 792 O O . LYS A 1 95 ? 2.200 19.041 4.579 1.00 78.50 95 LYS A O 1
ATOM 797 N N . ASP A 1 96 ? 2.555 17.741 6.367 1.00 79.12 96 ASP A N 1
ATOM 798 C CA . ASP A 1 96 ? 2.356 18.829 7.313 1.00 79.12 96 ASP A CA 1
ATOM 799 C C . ASP A 1 96 ? 3.579 19.760 7.310 1.00 79.12 96 ASP A C 1
ATOM 801 O O . ASP A 1 96 ? 4.663 19.395 7.768 1.00 79.12 96 ASP A O 1
ATOM 805 N N . ALA A 1 97 ? 3.407 20.989 6.826 1.00 79.69 97 ALA A N 1
ATOM 806 C CA . ALA A 1 97 ? 4.445 22.016 6.865 1.00 79.69 97 ALA A CA 1
ATOM 807 C C . ALA A 1 97 ? 4.885 22.362 8.300 1.00 79.69 97 ALA A C 1
ATOM 809 O O . ALA A 1 97 ? 5.975 22.895 8.506 1.00 79.69 97 ALA A O 1
ATOM 810 N N . ASN A 1 98 ? 4.036 22.070 9.286 1.00 80.94 98 ASN A N 1
ATOM 811 C CA . ASN A 1 98 ? 4.285 22.307 10.697 1.00 80.94 98 ASN A CA 1
ATOM 812 C C . ASN A 1 98 ? 4.743 21.042 11.442 1.00 80.94 98 ASN A C 1
ATOM 814 O O . ASN A 1 98 ? 4.759 21.070 12.667 1.00 80.94 98 ASN A O 1
ATOM 818 N N . GLU A 1 99 ? 5.180 19.974 10.755 1.00 73.31 99 GLU A N 1
ATOM 819 C CA . GLU A 1 99 ? 5.626 18.713 11.388 1.00 73.31 99 GLU A CA 1
ATOM 820 C C . GLU A 1 99 ? 6.646 18.939 12.525 1.00 73.31 99 GLU A C 1
ATOM 822 O O . GLU A 1 99 ? 6.580 18.298 13.573 1.00 73.31 99 GLU A O 1
ATOM 827 N N . ASN A 1 100 ? 7.554 19.907 12.360 1.00 76.75 100 ASN A N 1
ATOM 828 C CA . ASN A 1 100 ? 8.572 20.243 13.362 1.00 76.75 100 ASN A CA 1
ATOM 829 C C . ASN A 1 100 ? 8.074 21.180 14.486 1.00 76.75 100 ASN A C 1
ATOM 831 O O . ASN A 1 100 ? 8.804 21.443 15.440 1.00 76.75 100 ASN A O 1
ATOM 835 N N . HIS A 1 101 ? 6.849 21.701 14.388 1.00 77.19 101 HIS A N 1
ATOM 836 C CA . HIS A 1 101 ? 6.259 22.687 15.294 1.00 77.19 101 HIS A CA 1
ATOM 837 C C . HIS A 1 101 ? 4.966 22.149 15.919 1.00 77.19 101 HIS A C 1
ATOM 839 O O . HIS A 1 101 ? 3.864 22.551 15.552 1.00 77.19 101 HIS A O 1
ATOM 845 N N . GLN A 1 102 ? 5.114 21.291 16.932 1.00 66.94 102 GLN A N 1
ATOM 846 C CA . GLN A 1 102 ? 4.012 20.566 17.593 1.00 66.94 102 GLN A CA 1
ATOM 847 C C . GLN A 1 102 ? 2.864 21.443 18.129 1.00 66.94 102 GLN A C 1
ATOM 849 O O . GLN A 1 102 ? 1.755 20.953 18.311 1.00 66.94 102 GLN A O 1
ATOM 854 N N . ASN A 1 103 ? 3.113 22.728 18.397 1.00 79.88 103 ASN A N 1
ATOM 855 C CA . ASN A 1 103 ? 2.106 23.647 18.941 1.00 79.88 103 ASN A CA 1
ATOM 856 C C . ASN A 1 103 ? 1.225 24.302 17.865 1.00 79.88 103 ASN A C 1
ATOM 858 O O . ASN A 1 103 ? 0.269 25.003 18.200 1.00 79.88 103 ASN A O 1
ATOM 862 N N . LEU A 1 104 ? 1.560 24.137 16.584 1.00 80.00 104 LEU A N 1
ATOM 863 C CA . LEU A 1 104 ? 0.799 24.709 15.481 1.00 80.00 104 LEU A CA 1
ATOM 864 C C . LEU A 1 104 ? -0.195 23.688 14.936 1.00 80.00 104 LEU A C 1
ATOM 866 O O . LEU A 1 104 ? 0.049 22.485 14.935 1.00 80.00 104 LEU A O 1
ATOM 870 N N . LYS A 1 105 ? -1.336 24.182 14.449 1.00 78.69 105 LYS A N 1
ATOM 871 C CA . LYS A 1 105 ? -2.293 23.325 13.747 1.00 78.69 105 LYS A CA 1
ATOM 872 C C . LYS A 1 105 ? -1.636 22.748 12.484 1.00 78.69 105 LYS A C 1
ATOM 874 O O . LYS A 1 105 ? -0.927 23.504 11.807 1.00 78.69 105 LYS A O 1
ATOM 879 N N . PRO A 1 106 ? -1.902 21.475 12.141 1.00 79.06 106 PRO A N 1
ATOM 880 C CA . PRO A 1 106 ? -1.388 20.878 10.918 1.00 79.06 106 PRO A CA 1
ATOM 881 C C . PRO A 1 106 ? -1.763 21.706 9.691 1.00 79.06 106 PRO A C 1
ATOM 883 O O . PRO A 1 106 ? -2.915 22.127 9.541 1.00 79.06 106 PRO A O 1
ATOM 886 N N . ARG A 1 107 ? -0.787 21.954 8.819 1.00 82.25 107 ARG A N 1
ATOM 887 C CA . ARG A 1 107 ? -0.981 22.640 7.542 1.00 82.25 107 ARG A CA 1
ATOM 888 C C . ARG A 1 107 ? -0.431 21.763 6.431 1.00 82.25 107 ARG A C 1
ATOM 890 O O . ARG A 1 107 ? 0.762 21.806 6.138 1.00 82.25 107 ARG A O 1
ATOM 897 N N . MET A 1 108 ? -1.323 21.003 5.807 1.00 81.00 108 MET A N 1
ATOM 898 C CA . MET A 1 108 ? -0.977 20.139 4.683 1.00 81.00 108 MET A CA 1
ATOM 899 C C . MET A 1 108 ? -0.556 20.985 3.478 1.00 81.00 108 MET A C 1
ATOM 901 O O . MET A 1 108 ? -1.270 21.907 3.080 1.00 81.00 108 MET A O 1
ATOM 905 N N . VAL A 1 109 ? 0.613 20.690 2.924 1.00 82.38 109 VAL A N 1
ATOM 906 C CA . VAL A 1 109 ? 1.132 21.272 1.686 1.00 82.38 109 VAL A CA 1
ATOM 907 C C . VAL A 1 109 ? 1.544 20.165 0.738 1.00 82.38 109 VAL A C 1
ATOM 909 O O . VAL A 1 109 ? 2.033 19.123 1.179 1.00 82.38 109 VAL A O 1
ATOM 912 N N . ASP A 1 110 ? 1.359 20.409 -0.553 1.00 81.38 110 ASP A N 1
ATOM 913 C CA . ASP A 1 110 ? 1.830 19.493 -1.579 1.00 81.38 110 ASP A CA 1
ATOM 914 C C . ASP A 1 110 ? 3.358 19.574 -1.678 1.00 81.38 110 ASP A C 1
ATOM 916 O O . ASP A 1 110 ? 3.942 20.654 -1.788 1.00 81.38 110 ASP A O 1
ATOM 920 N N . GLU A 1 111 ? 4.004 18.416 -1.646 1.00 81.69 111 GLU A N 1
ATOM 921 C CA . GLU A 1 111 ? 5.438 18.248 -1.831 1.00 81.69 111 GLU A CA 1
ATOM 922 C C . GLU A 1 111 ? 5.684 17.181 -2.900 1.00 81.69 111 GLU A C 1
ATOM 924 O O . GLU A 1 111 ? 4.952 16.192 -3.010 1.00 81.69 111 GLU A O 1
ATOM 929 N N . PHE A 1 112 ? 6.714 17.389 -3.718 1.00 82.19 112 PHE A N 1
ATOM 930 C CA . PHE A 1 112 ? 7.097 16.440 -4.755 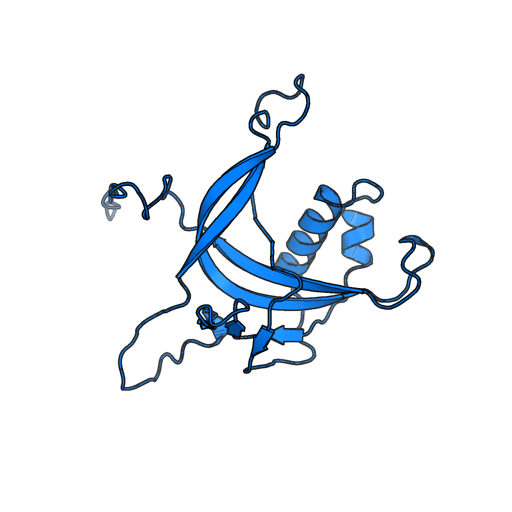1.00 82.19 112 PHE A CA 1
ATOM 931 C C . PHE A 1 112 ? 8.186 15.512 -4.239 1.00 82.19 112 PHE A C 1
ATOM 933 O O . PHE A 1 112 ? 9.186 15.959 -3.684 1.00 82.19 112 PHE A O 1
ATOM 940 N N . GLY A 1 113 ? 8.007 14.218 -4.476 1.00 80.56 113 GLY A N 1
ATOM 941 C CA . GLY A 1 113 ? 9.010 13.202 -4.216 1.00 80.56 113 GLY A CA 1
ATOM 942 C C . GLY A 1 113 ? 9.362 12.428 -5.478 1.00 80.56 113 GLY A C 1
ATOM 943 O O . GLY A 1 113 ? 8.578 12.334 -6.427 1.00 80.56 113 GLY A O 1
ATOM 944 N N . TYR A 1 114 ? 10.552 11.838 -5.464 1.00 84.94 114 TYR A N 1
ATOM 945 C CA . TYR A 1 114 ? 11.011 10.909 -6.488 1.00 84.94 114 TYR A CA 1
ATOM 946 C C . TYR A 1 114 ? 11.361 9.588 -5.833 1.00 84.94 114 TYR A C 1
ATOM 948 O O . TYR A 1 114 ? 11.924 9.533 -4.739 1.00 84.94 114 TYR A O 1
ATOM 956 N N . GLY A 1 115 ? 11.043 8.493 -6.503 1.00 85.69 115 GLY A N 1
ATOM 957 C CA . GLY A 1 115 ? 11.359 7.185 -5.963 1.00 85.69 115 GLY A CA 1
ATOM 958 C C . GLY A 1 115 ? 11.123 6.067 -6.947 1.00 85.69 115 GLY A C 1
ATOM 959 O O . GLY A 1 115 ? 10.572 6.255 -8.029 1.00 85.69 115 GLY A O 1
ATOM 960 N N . ARG A 1 116 ? 11.554 4.877 -6.546 1.00 86.00 116 ARG A N 1
ATOM 961 C CA . ARG A 1 116 ? 11.331 3.655 -7.301 1.00 86.00 116 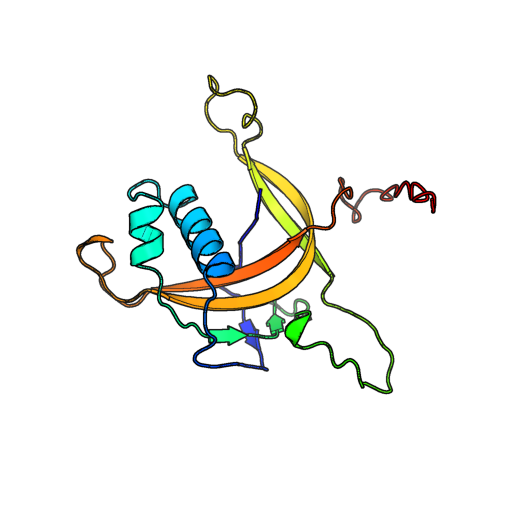ARG A CA 1
ATOM 962 C C . ARG A 1 116 ? 10.026 3.005 -6.865 1.00 86.00 116 ARG A C 1
ATOM 964 O O . ARG A 1 116 ? 9.871 2.629 -5.704 1.00 86.00 116 ARG A O 1
ATOM 971 N N . PHE A 1 117 ? 9.108 2.845 -7.803 1.00 86.50 117 PHE A N 1
ATOM 972 C CA . PHE A 1 117 ? 7.829 2.178 -7.634 1.00 86.50 117 PHE A CA 1
ATOM 973 C C . PHE A 1 117 ? 8.018 0.663 -7.624 1.00 86.50 117 PHE A C 1
ATOM 975 O O . PHE A 1 117 ? 8.246 0.042 -8.660 1.00 86.50 117 PHE A O 1
ATOM 982 N N . ASN A 1 118 ? 7.966 0.034 -6.453 1.00 83.38 118 ASN A N 1
ATOM 983 C CA . ASN A 1 118 ? 8.321 -1.378 -6.336 1.00 83.38 118 ASN A CA 1
ATOM 984 C C . ASN A 1 118 ? 7.167 -2.301 -6.734 1.00 83.38 118 ASN A C 1
ATOM 986 O O . ASN A 1 118 ? 7.387 -3.248 -7.491 1.00 83.38 118 ASN A O 1
ATOM 990 N N . PHE A 1 119 ? 5.951 -2.028 -6.255 1.00 82.69 119 PHE A N 1
ATOM 991 C CA . PHE A 1 119 ? 4.732 -2.786 -6.568 1.00 82.69 119 PHE A CA 1
ATOM 992 C C . PHE A 1 119 ? 3.475 -2.052 -6.084 1.00 82.69 119 PHE A C 1
ATOM 994 O O . PHE A 1 119 ? 3.558 -1.141 -5.259 1.00 82.69 119 PHE A O 1
ATOM 1001 N N . VAL A 1 120 ? 2.313 -2.480 -6.579 1.00 87.44 120 VAL A N 1
ATOM 1002 C CA . VAL A 1 120 ? 0.994 -2.026 -6.119 1.00 87.44 120 VAL A CA 1
ATOM 1003 C C . VAL A 1 120 ? 0.323 -3.135 -5.335 1.00 87.44 120 VAL A C 1
ATOM 1005 O O . VAL A 1 120 ? 0.314 -4.279 -5.778 1.00 87.44 120 VAL A O 1
ATOM 1008 N N . ILE A 1 121 ? -0.272 -2.795 -4.201 1.00 89.25 121 ILE A N 1
ATOM 1009 C CA . ILE A 1 121 ? -1.145 -3.683 -3.441 1.00 89.25 121 ILE A CA 1
ATOM 1010 C C . ILE A 1 121 ? -2.583 -3.231 -3.657 1.00 89.25 121 ILE A C 1
ATOM 1012 O O . ILE A 1 121 ? -2.895 -2.067 -3.427 1.00 89.25 121 ILE A O 1
ATOM 1016 N N . ALA A 1 122 ? -3.454 -4.152 -4.052 1.00 89.94 122 ALA A N 1
ATOM 1017 C CA . ALA A 1 122 ? -4.894 -3.976 -3.947 1.00 89.94 122 ALA A CA 1
ATOM 1018 C C . ALA A 1 122 ? -5.364 -4.748 -2.702 1.00 89.94 122 ALA A C 1
ATOM 1020 O O . ALA A 1 122 ? -5.394 -5.982 -2.675 1.00 89.94 122 ALA A O 1
ATOM 1021 N N . LEU A 1 123 ? -5.617 -4.001 -1.630 1.00 90.75 123 LEU A N 1
ATOM 1022 C CA . LEU A 1 123 ? -5.972 -4.500 -0.309 1.00 90.75 123 LEU A CA 1
ATOM 1023 C C . LEU A 1 123 ? -7.488 -4.427 -0.137 1.00 90.75 123 LEU A C 1
ATOM 1025 O O . LEU A 1 123 ? -8.040 -3.340 -0.008 1.00 90.75 123 LEU A O 1
ATOM 1029 N N . SER A 1 124 ? -8.156 -5.575 -0.108 1.00 91.88 124 SER A N 1
ATOM 1030 C CA . SER A 1 124 ? -9.567 -5.637 0.274 1.00 91.88 124 SER A CA 1
ATOM 1031 C C . SER A 1 124 ? -9.657 -5.781 1.790 1.00 91.88 124 SER A C 1
ATOM 1033 O O . SER A 1 124 ? -9.265 -6.810 2.344 1.00 91.88 124 SER A O 1
ATOM 1035 N N . LEU A 1 125 ? -10.124 -4.733 2.466 1.00 91.62 125 LEU A N 1
ATOM 1036 C CA . LEU A 1 125 ? -10.472 -4.814 3.877 1.00 91.62 125 LEU A CA 1
ATOM 1037 C C . LEU A 1 125 ? -11.800 -5.568 3.999 1.00 91.62 125 LEU A C 1
ATOM 1039 O O . LEU A 1 125 ? -12.744 -5.230 3.286 1.00 91.62 125 LEU A O 1
ATOM 1043 N N . PRO A 1 126 ? -11.896 -6.590 4.866 1.00 93.06 126 PRO A N 1
ATOM 1044 C CA . PRO A 1 126 ? -13.156 -7.291 5.074 1.00 93.06 126 PRO A CA 1
ATOM 1045 C C . PRO A 1 126 ? -14.196 -6.364 5.732 1.00 93.06 126 PRO A C 1
ATOM 1047 O O . PRO A 1 126 ? -13.844 -5.286 6.201 1.00 93.06 126 PRO A O 1
ATOM 1050 N N . PRO A 1 127 ? -15.474 -6.761 5.809 1.00 93.50 127 PRO A N 1
ATOM 1051 C CA . PRO A 1 127 ? -16.445 -6.094 6.665 1.00 93.50 127 PRO A CA 1
ATOM 1052 C C . PRO A 1 127 ? -16.057 -6.212 8.139 1.00 93.50 127 PRO A C 1
ATOM 1054 O O . PRO A 1 127 ? -15.598 -7.264 8.595 1.00 93.50 127 PRO A O 1
ATOM 1057 N N . SER A 1 128 ? -16.281 -5.151 8.908 1.00 92.50 128 SER A N 1
ATOM 1058 C CA . SER A 1 128 ? -16.075 -5.152 10.351 1.00 92.50 128 SER A CA 1
ATOM 1059 C C . SER A 1 128 ? -16.923 -4.107 11.044 1.00 92.50 128 SER A C 1
ATOM 1061 O O . SER A 1 128 ? -16.788 -2.908 10.806 1.00 92.50 128 SER A O 1
ATOM 1063 N N . ILE A 1 129 ? -17.721 -4.577 12.002 1.00 90.31 129 ILE A N 1
ATOM 1064 C CA . ILE A 1 129 ? -18.502 -3.725 12.902 1.00 90.31 129 ILE A CA 1
ATOM 1065 C C . ILE A 1 129 ? -17.567 -2.808 13.696 1.00 90.31 129 ILE A C 1
ATOM 1067 O O . ILE A 1 129 ? -17.855 -1.626 13.850 1.00 90.31 129 ILE A O 1
ATOM 1071 N N . THR A 1 130 ? -16.423 -3.332 14.155 1.00 89.75 130 THR A N 1
ATOM 1072 C CA . THR A 1 130 ? -15.445 -2.549 14.917 1.00 89.75 130 THR A CA 1
ATOM 1073 C C . THR A 1 130 ? -14.944 -1.378 14.094 1.00 89.75 130 THR A C 1
ATOM 1075 O O . THR A 1 130 ? -14.955 -0.269 14.592 1.00 89.75 130 THR A O 1
ATOM 1078 N N . PHE A 1 131 ? -14.565 -1.594 12.834 1.00 87.94 131 PHE A N 1
ATOM 1079 C CA . PHE A 1 131 ? -14.027 -0.530 11.980 1.00 87.94 131 PHE A CA 1
ATOM 1080 C C . PHE A 1 131 ? -15.108 0.279 11.250 1.00 87.94 131 PHE A C 1
ATOM 1082 O O . PHE A 1 131 ? -14.761 1.186 10.500 1.00 87.94 131 PHE A O 1
ATOM 1089 N N . ASN A 1 132 ? -16.394 -0.003 11.497 1.00 88.88 132 ASN A N 1
ATOM 1090 C CA . ASN A 1 132 ? -17.534 0.590 10.795 1.00 88.88 132 ASN A CA 1
ATOM 1091 C C . ASN A 1 132 ? -17.457 0.408 9.263 1.00 88.88 132 ASN A C 1
ATOM 1093 O O . ASN A 1 132 ? -17.722 1.335 8.502 1.00 88.88 132 ASN A O 1
ATOM 1097 N N . ILE A 1 133 ? -17.063 -0.792 8.831 1.00 88.88 133 ILE A N 1
ATOM 1098 C CA . ILE A 1 133 ? -16.984 -1.205 7.427 1.00 88.88 133 ILE A CA 1
ATOM 1099 C C . ILE A 1 133 ? -18.107 -2.219 7.186 1.00 88.88 133 ILE A C 1
ATOM 1101 O O . ILE A 1 133 ? -18.041 -3.346 7.678 1.00 88.88 133 ILE A O 1
ATOM 1105 N N . GLU A 1 134 ? -19.158 -1.815 6.474 1.00 90.00 134 GLU A N 1
ATOM 1106 C CA . GLU A 1 134 ? -20.338 -2.661 6.223 1.00 90.00 134 GLU A CA 1
ATOM 1107 C C . GLU A 1 134 ? -20.104 -3.674 5.093 1.00 90.00 134 GLU A C 1
ATOM 1109 O O . GLU A 1 134 ? -20.508 -4.833 5.194 1.00 90.00 134 GLU A O 1
ATOM 1114 N N . GLU A 1 135 ? -19.393 -3.258 4.046 1.00 91.12 135 GLU A N 1
ATOM 1115 C CA . GLU A 1 135 ? -19.053 -4.064 2.873 1.00 91.12 135 GLU A CA 1
ATOM 1116 C C . GLU A 1 135 ? -17.535 -4.078 2.652 1.00 91.12 135 GLU A C 1
ATOM 1118 O O . GLU A 1 135 ? -16.851 -3.162 3.108 1.00 91.12 135 GLU A O 1
ATOM 1123 N N . PRO A 1 136 ? -16.971 -5.092 1.966 1.00 89.62 136 PRO A N 1
ATOM 1124 C CA . PRO A 1 136 ? -15.537 -5.133 1.717 1.00 89.62 136 PRO A CA 1
ATOM 1125 C C . PRO A 1 136 ? -15.044 -3.875 0.987 1.00 89.62 136 PRO A C 1
ATOM 1127 O O . PRO A 1 136 ? -15.525 -3.555 -0.099 1.00 89.62 136 PRO A O 1
ATOM 1130 N N . GLU A 1 137 ? -14.040 -3.200 1.544 1.00 89.69 137 GLU A N 1
ATOM 1131 C CA . GLU A 1 137 ? -13.535 -1.929 1.015 1.00 89.69 137 GLU A CA 1
ATOM 1132 C C . GLU A 1 137 ? -12.173 -2.120 0.337 1.00 89.69 137 GLU A C 1
ATOM 1134 O O . GLU A 1 137 ? -11.204 -2.579 0.952 1.00 89.69 137 GLU A O 1
ATOM 1139 N N . LEU A 1 138 ? -12.080 -1.777 -0.951 1.00 88.19 138 LEU A N 1
ATOM 1140 C CA . LEU A 1 138 ? -10.855 -1.928 -1.733 1.00 88.19 138 LEU A CA 1
ATOM 1141 C C . LEU A 1 138 ? -9.967 -0.684 -1.634 1.00 88.19 138 LEU A C 1
ATOM 1143 O O . LEU A 1 138 ? -10.349 0.399 -2.059 1.00 88.19 138 LEU A O 1
ATOM 1147 N N . HIS A 1 139 ? -8.735 -0.880 -1.175 1.00 88.12 139 HIS A N 1
ATOM 1148 C CA . HIS A 1 139 ? -7.701 0.146 -1.109 1.00 88.12 139 HIS A CA 1
ATOM 1149 C C . HIS A 1 139 ? -6.555 -0.184 -2.062 1.00 88.12 139 HIS A C 1
ATOM 1151 O O . HIS A 1 139 ? -5.953 -1.255 -1.974 1.00 88.12 139 HIS A O 1
ATOM 1157 N N . ILE A 1 140 ? -6.210 0.747 -2.950 1.00 86.69 140 ILE A N 1
ATOM 1158 C CA . ILE A 1 140 ? -5.081 0.593 -3.870 1.00 86.69 140 ILE A C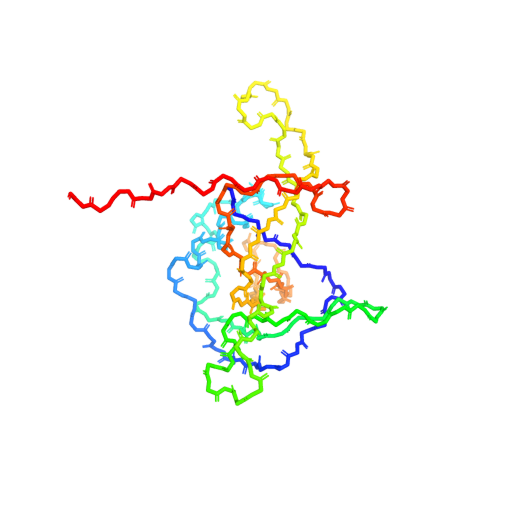A 1
ATOM 1159 C C . ILE A 1 140 ? -3.888 1.387 -3.322 1.00 86.69 140 ILE A C 1
ATOM 1161 O O . ILE A 1 140 ? -3.951 2.601 -3.164 1.00 86.69 140 ILE A O 1
ATOM 1165 N N . LEU A 1 141 ? -2.788 0.699 -3.010 1.00 87.69 141 LEU A N 1
ATOM 1166 C CA . LEU A 1 141 ? -1.624 1.257 -2.319 1.00 87.69 141 LEU A CA 1
ATOM 1167 C C . LEU A 1 141 ? -0.339 1.018 -3.121 1.00 87.69 141 LEU A C 1
ATOM 1169 O O . LEU A 1 141 ? 0.040 -0.121 -3.395 1.00 87.69 141 LEU A O 1
ATOM 1173 N N . GLY A 1 142 ? 0.363 2.093 -3.481 1.00 85.75 142 GLY A N 1
ATOM 1174 C CA . GLY A 1 142 ? 1.618 2.034 -4.233 1.00 85.75 142 GLY A CA 1
ATOM 1175 C C . GLY A 1 142 ? 2.840 2.040 -3.323 1.00 85.75 142 GLY A C 1
ATOM 1176 O O . GLY A 1 142 ? 3.082 3.028 -2.636 1.00 85.75 142 GLY A O 1
ATOM 1177 N N . HIS A 1 143 ? 3.642 0.972 -3.325 1.00 84.50 143 HIS A N 1
ATOM 1178 C CA . HIS A 1 143 ? 4.877 0.931 -2.538 1.00 84.50 143 HIS A CA 1
ATOM 1179 C C . HIS A 1 143 ? 6.008 1.618 -3.299 1.00 84.50 143 HIS A C 1
ATOM 1181 O O . HIS A 1 143 ? 6.485 1.115 -4.319 1.00 84.50 143 HIS A O 1
ATOM 1187 N N . ILE A 1 144 ? 6.461 2.758 -2.777 1.00 84.38 144 ILE A N 1
ATOM 1188 C CA . ILE A 1 144 ? 7.567 3.534 -3.341 1.00 84.38 144 ILE A CA 1
ATOM 1189 C C . ILE A 1 144 ? 8.751 3.516 -2.371 1.00 84.38 144 ILE A C 1
ATOM 1191 O O . ILE A 1 144 ? 8.610 3.788 -1.176 1.00 84.38 144 ILE A O 1
ATOM 1195 N N . THR A 1 145 ? 9.938 3.196 -2.886 1.00 84.12 145 THR A N 1
ATOM 1196 C CA . THR A 1 145 ? 11.199 3.478 -2.192 1.00 84.12 145 THR A CA 1
ATOM 1197 C C . THR A 1 145 ? 11.688 4.842 -2.648 1.00 84.12 145 THR A C 1
ATOM 1199 O O . THR A 1 145 ? 12.125 4.991 -3.787 1.00 84.12 145 THR A O 1
ATOM 1202 N N . GLU A 1 146 ? 11.612 5.824 -1.759 1.00 81.75 146 GLU A N 1
ATOM 1203 C CA . GLU A 1 146 ? 12.090 7.185 -1.999 1.00 81.75 146 GLU A CA 1
ATOM 1204 C C . GLU A 1 146 ? 13.585 7.214 -2.360 1.00 81.75 146 GLU A C 1
ATOM 1206 O O . GLU A 1 146 ? 14.411 6.524 -1.748 1.00 81.75 146 GLU A O 1
ATOM 1211 N N . ALA A 1 147 ? 13.932 8.028 -3.356 1.00 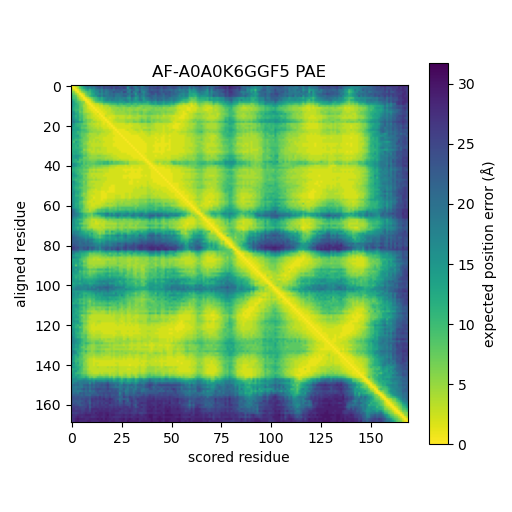81.88 147 ALA A N 1
ATOM 1212 C CA . ALA A 1 147 ? 15.308 8.362 -3.675 1.00 81.88 147 ALA A CA 1
ATOM 1213 C C . ALA A 1 147 ? 15.790 9.429 -2.680 1.00 81.88 147 ALA A C 1
ATOM 1215 O O . ALA A 1 147 ? 15.371 10.581 -2.716 1.00 81.88 147 ALA A O 1
ATOM 1216 N N . LYS A 1 148 ? 16.656 9.043 -1.738 1.00 66.38 148 LYS A N 1
ATOM 1217 C CA . LYS A 1 148 ? 17.175 9.980 -0.731 1.00 66.38 148 LYS A CA 1
ATOM 1218 C C . LYS A 1 148 ? 18.063 11.044 -1.383 1.00 66.38 148 LYS A C 1
ATOM 1220 O O . LYS A 1 148 ? 18.974 10.698 -2.131 1.00 66.38 148 LYS A O 1
ATOM 1225 N N . GLY A 1 149 ? 17.854 12.309 -1.015 1.00 62.91 149 GLY A N 1
ATOM 1226 C CA . GLY A 1 149 ? 18.683 13.440 -1.451 1.00 62.91 149 GLY A CA 1
ATOM 1227 C C . GLY A 1 149 ? 18.247 14.096 -2.762 1.00 62.91 149 GLY A C 1
ATOM 1228 O O . GLY A 1 149 ? 19.009 14.883 -3.316 1.00 62.91 149 GLY A O 1
ATOM 1229 N N . THR A 1 150 ? 17.051 13.779 -3.264 1.00 55.88 150 THR A N 1
ATOM 1230 C CA . THR A 1 150 ? 16.426 14.489 -4.386 1.00 55.88 150 THR A CA 1
ATOM 1231 C C . THR A 1 150 ? 15.255 15.320 -3.869 1.00 55.88 150 THR A C 1
ATOM 1233 O O . THR A 1 150 ? 14.218 14.759 -3.526 1.00 55.88 150 THR A O 1
ATOM 1236 N N . GLU A 1 151 ? 15.431 16.638 -3.813 1.00 52.00 151 GLU A N 1
ATOM 1237 C CA . GLU A 1 151 ? 14.402 17.625 -3.459 1.00 52.00 151 GLU A CA 1
ATOM 1238 C C . GLU A 1 151 ? 14.230 18.604 -4.635 1.00 52.00 151 GLU A C 1
ATOM 1240 O O . GLU A 1 151 ? 15.206 18.908 -5.325 1.00 52.00 151 GLU A O 1
ATOM 1245 N N . GLY A 1 152 ? 13.008 19.095 -4.871 1.00 52.72 152 GLY A N 1
ATOM 1246 C CA . GLY A 1 152 ? 12.686 20.047 -5.950 1.00 52.72 152 GLY A CA 1
ATOM 1247 C C . GLY A 1 152 ? 11.857 19.449 -7.093 1.00 52.72 152 GLY A C 1
ATOM 1248 O O . GLY A 1 152 ? 11.698 18.239 -7.185 1.00 52.72 152 GLY A O 1
ATOM 1249 N N . ASP A 1 153 ? 11.293 20.289 -7.965 1.00 48.59 153 ASP A N 1
ATOM 1250 C CA . ASP A 1 153 ? 10.480 19.858 -9.111 1.00 48.59 153 ASP A CA 1
ATOM 1251 C C . ASP A 1 153 ? 11.300 19.834 -10.413 1.00 48.59 153 ASP A C 1
ATOM 1253 O O . ASP A 1 153 ? 11.543 20.873 -11.024 1.00 48.59 153 ASP A O 1
ATOM 1257 N N . ALA A 1 154 ? 11.651 18.638 -10.892 1.00 52.12 154 ALA A N 1
ATOM 1258 C CA . ALA A 1 154 ? 12.349 18.428 -12.167 1.00 52.12 154 ALA A CA 1
ATOM 1259 C C . ALA A 1 154 ? 11.579 18.907 -13.411 1.00 52.12 154 ALA A C 1
ATOM 1261 O O . ALA A 1 154 ? 12.164 18.977 -14.490 1.00 52.12 154 ALA A O 1
ATOM 1262 N N . ALA A 1 155 ? 10.269 19.156 -13.306 1.00 48.69 155 ALA A N 1
ATOM 1263 C CA . ALA A 1 155 ? 9.478 19.677 -14.418 1.00 48.69 155 ALA A CA 1
ATOM 1264 C C . ALA A 1 155 ? 9.669 21.187 -14.620 1.00 48.69 155 ALA A C 1
ATOM 1266 O O . ALA A 1 155 ? 9.378 21.677 -15.707 1.00 48.69 155 ALA A O 1
ATOM 1267 N N . ASN A 1 156 ? 10.160 21.905 -13.602 1.00 37.34 156 ASN A N 1
ATOM 1268 C CA . ASN A 1 156 ? 10.327 23.359 -13.636 1.00 37.34 156 ASN A CA 1
ATOM 1269 C C . ASN A 1 156 ? 11.777 23.815 -13.394 1.00 37.34 156 ASN A C 1
ATOM 1271 O O . ASN A 1 156 ? 12.153 24.856 -13.921 1.00 37.34 156 ASN A O 1
ATOM 1275 N N . ASP A 1 157 ? 12.608 23.031 -12.695 1.00 34.25 157 ASP A N 1
ATOM 1276 C CA . ASP A 1 157 ? 14.003 23.373 -12.400 1.00 34.25 157 ASP A CA 1
ATOM 1277 C C . ASP A 1 157 ? 14.961 22.185 -12.602 1.00 34.25 157 ASP A C 1
ATOM 1279 O O . ASP A 1 157 ? 14.650 21.028 -12.310 1.00 34.25 157 ASP A O 1
ATOM 1283 N N . CYS A 1 158 ? 16.174 22.475 -13.087 1.00 30.64 158 CYS A N 1
ATOM 1284 C CA . CYS A 1 158 ? 17.268 21.505 -13.169 1.00 30.64 158 CYS A CA 1
ATOM 1285 C C . CYS A 1 158 ? 17.613 20.988 -11.762 1.00 30.64 158 CYS A C 1
ATOM 1287 O O . CYS A 1 158 ? 18.211 21.707 -10.961 1.00 30.64 158 CYS A O 1
ATOM 1289 N N . LEU A 1 159 ? 17.282 19.728 -11.469 1.00 34.22 159 LEU A N 1
ATOM 1290 C CA . LEU A 1 159 ? 17.681 19.080 -10.220 1.00 34.22 159 LEU A CA 1
ATOM 1291 C C . LEU A 1 159 ? 19.212 18.965 -10.143 1.00 34.22 159 LEU A C 1
ATOM 1293 O O . LEU A 1 159 ? 19.852 18.354 -11.000 1.00 34.22 159 LEU A O 1
ATOM 1297 N N . VAL A 1 160 ? 19.804 19.534 -9.092 1.00 27.77 160 VAL A N 1
ATOM 1298 C CA . VAL A 1 160 ? 21.239 19.428 -8.801 1.00 27.77 160 VAL A CA 1
ATOM 1299 C C . VAL A 1 160 ? 21.482 18.186 -7.946 1.00 27.77 160 VAL A C 1
ATOM 1301 O O . VAL A 1 160 ? 21.124 18.150 -6.772 1.00 27.77 160 VAL A O 1
ATOM 1304 N N . TYR A 1 161 ? 22.142 17.173 -8.503 1.00 34.38 161 TYR A N 1
ATOM 1305 C CA . TYR A 1 161 ? 22.651 16.032 -7.737 1.00 34.38 161 TYR A CA 1
ATOM 1306 C C . TYR A 1 161 ? 24.115 16.276 -7.357 1.00 34.38 161 TYR A C 1
ATOM 1308 O O . TYR A 1 161 ? 24.983 16.363 -8.225 1.00 34.38 161 TYR A O 1
ATOM 1316 N N . SER A 1 162 ? 24.415 16.334 -6.055 1.00 26.33 162 SER A N 1
ATOM 1317 C CA . SER A 1 162 ? 25.797 16.240 -5.568 1.00 26.33 162 SER A CA 1
ATOM 1318 C C . SER A 1 162 ? 26.120 14.781 -5.240 1.00 26.33 162 SER A C 1
ATOM 1320 O O . SER A 1 162 ? 25.745 14.243 -4.200 1.00 26.33 162 SER A O 1
ATOM 1322 N N . ILE A 1 163 ? 26.810 14.105 -6.158 1.00 29.02 163 ILE A N 1
ATOM 1323 C CA . ILE A 1 163 ? 27.386 12.786 -5.887 1.00 29.02 163 ILE A CA 1
ATOM 1324 C C . ILE A 1 163 ? 28.597 13.026 -4.983 1.00 29.02 163 ILE A C 1
ATOM 1326 O O . ILE A 1 163 ? 29.656 13.427 -5.462 1.00 29.02 163 ILE A O 1
ATOM 1330 N N . ARG A 1 164 ? 28.466 12.813 -3.668 1.00 27.09 164 ARG A N 1
ATOM 1331 C CA . ARG A 1 164 ? 29.660 12.677 -2.821 1.00 27.09 164 ARG A CA 1
ATOM 1332 C C . ARG A 1 164 ? 30.279 11.307 -3.114 1.00 27.09 164 ARG A C 1
ATOM 1334 O O . ARG A 1 164 ? 29.582 10.306 -2.939 1.00 27.09 164 ARG A O 1
ATOM 1341 N N . PRO A 1 165 ? 31.548 11.228 -3.550 1.00 29.39 165 PRO A N 1
ATOM 1342 C CA . PRO A 1 165 ? 32.219 9.947 -3.673 1.00 29.39 165 PRO A CA 1
ATOM 1343 C C . PRO A 1 165 ? 32.314 9.329 -2.277 1.00 29.39 165 PRO A C 1
ATOM 1345 O O . PRO A 1 165 ? 32.878 9.930 -1.362 1.00 29.39 165 PRO A O 1
ATOM 1348 N N . LEU A 1 166 ? 31.738 8.140 -2.102 1.00 33.69 166 LEU A N 1
ATOM 1349 C CA . LEU A 1 166 ? 32.043 7.304 -0.950 1.00 33.69 166 LEU A CA 1
ATOM 1350 C C . LEU A 1 166 ? 33.503 6.870 -1.100 1.00 33.69 166 LEU A C 1
ATOM 1352 O O . LEU A 1 166 ? 33.840 6.121 -2.017 1.00 33.69 166 LEU A O 1
ATOM 1356 N N . GLY A 1 167 ? 34.364 7.397 -0.231 1.00 32.75 167 GLY A N 1
ATOM 1357 C CA . GLY A 1 167 ? 35.713 6.882 -0.052 1.00 32.75 167 GLY A CA 1
ATOM 1358 C C . GLY A 1 167 ? 35.646 5.393 0.280 1.00 32.75 167 GLY A C 1
ATOM 1359 O O . GLY A 1 167 ? 34.890 4.979 1.158 1.00 32.75 167 GLY A O 1
ATOM 1360 N N . TYR A 1 168 ? 36.399 4.600 -0.473 1.00 26.53 168 TYR A N 1
ATOM 1361 C CA . TYR A 1 168 ? 36.777 3.242 -0.091 1.00 26.53 168 TYR A CA 1
ATOM 1362 C C . TYR A 1 168 ? 37.951 3.320 0.913 1.00 26.53 168 TYR A C 1
ATOM 1364 O O . TYR A 1 168 ? 38.605 4.363 0.954 1.00 26.53 168 TYR A O 1
ATOM 1372 N N . PRO A 1 169 ? 38.135 2.284 1.756 1.00 41.09 169 PRO A N 1
ATOM 1373 C CA . PRO A 1 169 ? 38.657 2.376 3.126 1.00 41.09 169 PRO A CA 1
ATOM 1374 C C . PRO A 1 169 ? 40.072 2.935 3.270 1.00 41.09 169 PRO A C 1
ATOM 1376 O O . PRO A 1 169 ? 40.895 2.735 2.350 1.00 41.09 169 PRO A O 1
#

Mean predicted aligned error: 10.57 Å

pLDDT: mean 75.19, std 18.41, range [26.33, 95.0]

Solvent-accessible surface area (backbone atoms only — not comparable to full-atom values): 10212 Å² total; per-residue (Å²): 136,88,72,70,75,58,65,94,70,51,44,79,38,80,55,72,40,76,68,35,72,50,50,69,73,54,41,50,51,52,14,50,51,47,30,72,77,43,76,90,48,54,47,66,57,40,44,74,65,55,67,61,52,29,35,34,32,25,23,40,25,48,57,95,86,44,67,73,46,39,15,51,79,58,59,63,89,80,51,91,88,60,87,75,78,64,18,66,44,80,48,79,41,78,40,50,77,33,72,91,38,84,91,51,76,81,41,74,40,83,43,61,46,41,22,38,29,40,38,32,35,45,38,67,42,68,56,32,80,89,79,71,31,87,57,69,44,79,43,58,40,42,45,56,52,69,49,86,87,63,72,72,55,71,92,82,43,87,72,80,79,82,83,74,81,79,80,78,133

Secondary structure (DSSP, 8-state):
-------TT-EEEEEEEEEEE--HHHHHHHHHHHHHH-TTS-HHHHHHHS-SEEEEEEEEE-STT--EEEPGGG--TT-TT----TTEEEEEEEEETTTT-TTSPP-EEEEEEEEEEEEEEEEEEPPBTTTTB-S-EEEEEEEEEE-TT--S-TTTS------------

Radius of gyration: 18.22 Å; Cα contacts (8 Å, |Δi|>4): 284; chains: 1; bounding box: 59×39×45 Å

Nearest PDB structures (foldseek):
  8osl-assembly1_M  TM=2.834E-01  e=4.769E+00  Mus musculus
  6qpj-assembly1_A  TM=2.311E-01  e=7.901E+00  Homo sapiens
  8osk-assembly1_M  TM=2.739E-01  e=9.349E+00  Mus musculus
  2dpg-assembly1_A-2  TM=1.445E-01  e=9.888E+00  Leuconostoc mesenteroides

Organism: NCBI:txid456999